Protein AF-A0A0M1GLY9-F1 (afdb_monomer_lite)

Foldseek 3Di:
DDPVVVLCVLVLVLVVVLCPDPVNVVVLVVCVVVVPPPCVVVVLVSSVVSCVVCVPVSQWPDKDAQQWDFADCPDDDGDGDTQGMWTDGPPDPGIKGKHKDADPDVVVVVVVVVVVVVRHVADDWDWDDPPPRRIIIIIGDD

pLDDT: mean 75.45, std 18.86, range [32.69, 98.0]

Secondary structure (DSSP, 8-state):
--HHHHHHHHHHHHHHHHHT-HHHHHHHHHHHHTT---THHHHHHHHHHHHHHTHHHHTEEEEEEEEEEE---SSSS--EEEEEEEEEETT-SS-EEEEEEE-S-HHHHHHHHHHHHHHS--SEEEEEEETTTTEEEEEEE-

Radius of gyration: 15.35 Å; chains: 1; bounding box: 42×33×40 Å

Structure (mmCIF, N/CA/C/O backbone):
data_AF-A0A0M1GLY9-F1
#
_entry.id   AF-A0A0M1GLY9-F1
#
loop_
_atom_site.group_PDB
_atom_site.id
_atom_site.type_symbol
_atom_site.label_atom_id
_atom_site.label_alt_id
_atom_site.label_comp_id
_atom_site.label_asym_id
_atom_site.label_entity_id
_atom_site.label_seq_id
_atom_site.pdbx_PDB_ins_code
_atom_site.Cartn_x
_atom_site.Cartn_y
_atom_site.Cartn_z
_atom_site.occupancy
_atom_site.B_iso_or_equiv
_atom_site.auth_seq_id
_atom_site.auth_comp_id
_atom_site.auth_asym_id
_atom_site.auth_atom_id
_atom_site.pdbx_PDB_model_num
ATOM 1 N N . MET A 1 1 ? 22.450 -7.707 8.497 1.00 55.19 1 MET A N 1
ATOM 2 C CA . MET A 1 1 ? 21.018 -7.558 8.164 1.00 55.19 1 MET A CA 1
ATOM 3 C C . MET A 1 1 ? 20.908 -7.485 6.652 1.00 55.19 1 MET A C 1
ATOM 5 O O . MET A 1 1 ? 21.575 -6.632 6.074 1.00 55.19 1 MET A O 1
ATOM 9 N N . THR A 1 2 ? 20.202 -8.422 6.022 1.00 68.06 2 THR A N 1
ATOM 10 C CA . THR A 1 2 ? 20.037 -8.476 4.558 1.00 68.06 2 THR A CA 1
ATOM 11 C C . THR A 1 2 ? 19.214 -7.280 4.064 1.00 68.06 2 THR A C 1
ATOM 13 O O . THR A 1 2 ? 18.452 -6.704 4.843 1.00 68.06 2 THR A O 1
ATOM 16 N N . THR A 1 3 ? 19.368 -6.891 2.793 1.00 74.12 3 THR A N 1
ATOM 17 C CA . THR A 1 3 ? 18.578 -5.815 2.154 1.00 74.12 3 THR A CA 1
ATOM 18 C C . THR A 1 3 ? 17.078 -6.068 2.314 1.00 74.12 3 THR A C 1
ATOM 20 O O . THR A 1 3 ? 16.360 -5.206 2.798 1.00 74.12 3 THR A O 1
ATOM 23 N N . ILE A 1 4 ? 16.661 -7.315 2.088 1.00 73.31 4 ILE A N 1
ATOM 24 C CA . ILE A 1 4 ? 15.298 -7.822 2.293 1.00 73.31 4 ILE A CA 1
ATOM 25 C C . ILE A 1 4 ? 14.752 -7.474 3.687 1.00 73.31 4 ILE A C 1
ATOM 27 O O . ILE A 1 4 ? 13.665 -6.921 3.805 1.00 73.31 4 ILE A O 1
ATOM 31 N N . ASN A 1 5 ? 15.503 -7.737 4.761 1.00 76.50 5 ASN A N 1
ATOM 32 C CA . ASN A 1 5 ? 15.007 -7.458 6.112 1.00 76.50 5 ASN A CA 1
ATOM 33 C C . ASN A 1 5 ? 14.846 -5.953 6.369 1.00 76.50 5 ASN A C 1
ATOM 35 O O . ASN A 1 5 ? 13.919 -5.553 7.064 1.00 76.50 5 ASN A O 1
ATOM 39 N N . LYS A 1 6 ? 15.720 -5.118 5.792 1.00 83.62 6 LYS A N 1
ATOM 40 C CA . LYS A 1 6 ? 15.598 -3.658 5.898 1.00 83.62 6 LYS A CA 1
ATOM 41 C C . LYS A 1 6 ? 14.375 -3.146 5.141 1.00 83.62 6 LYS A C 1
ATOM 43 O O . LYS A 1 6 ? 13.628 -2.342 5.691 1.00 83.62 6 LYS A O 1
ATOM 48 N N . ASP A 1 7 ? 14.151 -3.646 3.928 1.00 82.94 7 ASP A N 1
ATOM 49 C CA . ASP A 1 7 ? 12.988 -3.294 3.110 1.00 82.94 7 ASP A CA 1
ATOM 50 C C . ASP A 1 7 ? 11.687 -3.714 3.806 1.00 82.94 7 ASP A C 1
ATOM 52 O O . ASP A 1 7 ? 10.731 -2.941 3.860 1.00 82.94 7 ASP A O 1
ATOM 56 N N . TYR A 1 8 ? 11.671 -4.902 4.421 1.00 81.44 8 TYR A N 1
ATOM 57 C CA . TYR A 1 8 ? 10.548 -5.371 5.231 1.00 81.44 8 TYR A CA 1
ATOM 58 C C . TYR A 1 8 ? 10.248 -4.454 6.412 1.00 81.44 8 TYR A C 1
ATOM 60 O O . TYR A 1 8 ? 9.101 -4.064 6.607 1.00 81.44 8 TYR A O 1
ATOM 68 N N . GLU A 1 9 ? 11.259 -4.105 7.207 1.00 87.19 9 GLU A N 1
ATOM 69 C CA . GLU A 1 9 ? 11.078 -3.241 8.375 1.00 87.19 9 GLU A CA 1
ATOM 70 C C . GLU A 1 9 ? 10.629 -1.836 7.976 1.00 87.19 9 GLU A C 1
ATOM 72 O O . GLU A 1 9 ? 9.728 -1.263 8.596 1.00 87.19 9 GLU A O 1
ATOM 77 N N . PHE A 1 10 ? 11.224 -1.293 6.913 1.00 91.12 10 PHE A N 1
ATOM 78 C CA . PHE A 1 10 ? 10.847 -0.006 6.352 1.00 91.12 10 PHE A CA 1
ATOM 79 C C . PHE A 1 10 ? 9.381 -0.003 5.915 1.00 91.12 10 PHE A C 1
ATOM 81 O O . PHE A 1 10 ? 8.604 0.841 6.373 1.00 91.12 10 PHE A O 1
ATOM 88 N N . LEU A 1 11 ? 8.982 -0.967 5.084 1.00 90.06 11 LEU A N 1
ATOM 89 C CA . LEU A 1 11 ? 7.615 -1.051 4.591 1.00 90.06 11 LEU A CA 1
ATOM 90 C C . LEU A 1 11 ? 6.625 -1.369 5.713 1.00 90.06 11 LEU A C 1
ATOM 92 O O . LEU A 1 11 ? 5.602 -0.696 5.841 1.00 90.06 11 LEU A O 1
ATOM 96 N N . GLY A 1 12 ? 6.954 -2.317 6.588 1.00 86.31 12 GLY A N 1
ATOM 97 C CA . GLY A 1 12 ? 6.135 -2.678 7.741 1.00 86.31 12 GLY A CA 1
ATOM 98 C C . GLY A 1 12 ? 5.813 -1.463 8.604 1.00 86.31 12 GLY A C 1
ATOM 99 O O . GLY A 1 12 ? 4.655 -1.255 8.970 1.00 86.31 12 GLY A O 1
ATOM 100 N N . ARG A 1 13 ? 6.803 -0.596 8.845 1.00 93.19 13 ARG A N 1
ATOM 101 C CA . ARG A 1 13 ? 6.611 0.665 9.566 1.00 93.19 13 ARG A CA 1
ATOM 102 C C . ARG A 1 13 ? 5.673 1.621 8.827 1.00 93.19 13 ARG A C 1
ATOM 104 O O . ARG A 1 13 ? 4.690 2.053 9.423 1.00 93.19 13 ARG A O 1
ATOM 111 N N . ILE A 1 14 ? 5.940 1.964 7.562 1.00 94.75 14 ILE A N 1
ATOM 112 C CA . ILE A 1 14 ? 5.136 2.987 6.860 1.00 94.75 14 ILE A CA 1
ATOM 113 C C . ILE A 1 14 ? 3.685 2.535 6.632 1.00 94.75 14 ILE A C 1
ATOM 115 O O . ILE A 1 14 ? 2.769 3.348 6.759 1.00 94.75 14 ILE A O 1
ATOM 119 N N . PHE A 1 15 ? 3.457 1.245 6.360 1.00 92.25 15 PHE A N 1
ATOM 120 C CA . PHE A 1 15 ? 2.108 0.694 6.226 1.00 92.25 15 PHE A CA 1
ATOM 121 C C . PHE A 1 15 ? 1.393 0.658 7.576 1.00 92.25 15 PHE A C 1
ATOM 123 O O . PHE A 1 15 ? 0.234 1.057 7.663 1.00 92.25 15 PHE A O 1
ATOM 130 N N . THR A 1 16 ? 2.081 0.270 8.650 1.00 90.25 16 THR A N 1
ATOM 131 C CA . THR A 1 16 ? 1.507 0.315 10.002 1.00 90.25 16 THR A CA 1
ATOM 132 C C . THR A 1 16 ? 1.023 1.722 10.362 1.00 90.25 16 THR A C 1
ATOM 134 O O . THR A 1 16 ? -0.087 1.871 10.870 1.00 90.25 16 THR A O 1
ATOM 137 N N . GLU A 1 17 ? 1.805 2.762 10.064 1.00 94.06 17 GLU A N 1
ATOM 138 C CA . GLU A 1 17 ? 1.387 4.148 10.311 1.00 94.06 17 GLU A CA 1
ATOM 139 C C . GLU A 1 17 ? 0.157 4.551 9.484 1.00 94.06 17 GLU A C 1
ATOM 141 O O . GLU A 1 17 ? -0.741 5.211 10.008 1.00 94.06 17 GLU A O 1
ATOM 146 N N . PHE A 1 18 ? 0.051 4.092 8.234 1.00 94.81 18 PHE A N 1
ATOM 147 C CA . PHE A 1 18 ? -1.138 4.324 7.414 1.00 94.81 18 PHE A CA 1
ATOM 148 C C . PHE A 1 18 ? -2.395 3.670 8.011 1.00 94.81 18 PHE A C 1
ATOM 150 O O . PHE A 1 18 ? -3.419 4.337 8.182 1.00 94.81 18 PHE A O 1
ATOM 157 N N . PHE A 1 19 ? -2.321 2.384 8.370 1.00 90.25 19 PHE A N 1
ATOM 158 C CA . PHE A 1 19 ? -3.474 1.614 8.854 1.00 90.25 19 PHE A CA 1
ATOM 159 C C . PHE A 1 19 ? -3.865 1.919 10.306 1.00 90.25 19 PHE A C 1
ATOM 161 O O . PHE A 1 19 ? -4.946 1.529 10.738 1.00 90.25 19 PHE A O 1
ATOM 168 N N . LYS A 1 20 ? -3.044 2.660 11.060 1.00 91.88 20 LYS A N 1
ATOM 169 C CA . LYS A 1 20 ? -3.419 3.203 12.379 1.00 91.88 20 LYS A CA 1
ATOM 170 C C . LYS A 1 20 ? -4.400 4.375 12.296 1.00 91.88 20 LYS A C 1
ATOM 172 O O . LYS A 1 20 ? -4.991 4.753 13.309 1.00 91.88 20 LYS A O 1
ATOM 177 N N . GLN A 1 21 ? -4.577 4.983 11.125 1.00 93.31 21 GLN A N 1
ATOM 178 C CA . GLN A 1 21 ? -5.437 6.151 10.975 1.00 93.31 21 GLN A CA 1
ATOM 179 C C . GLN A 1 21 ? -6.915 5.781 11.173 1.00 93.31 21 GLN A C 1
ATOM 181 O O . GLN A 1 21 ? -7.474 4.970 10.438 1.00 93.31 21 GLN A O 1
ATOM 186 N N . LYS A 1 22 ? -7.582 6.435 12.135 1.00 94.19 22 LYS A N 1
ATOM 187 C CA . LYS A 1 22 ? -8.985 6.147 12.497 1.00 94.19 22 LYS A CA 1
ATOM 188 C C . LYS A 1 22 ? -9.946 6.207 11.304 1.00 94.19 22 LYS A C 1
ATOM 190 O O . LYS A 1 22 ? -10.845 5.382 11.210 1.00 94.19 22 LYS A O 1
ATOM 195 N N . HIS A 1 23 ? -9.762 7.165 10.397 1.00 95.25 23 HIS A N 1
ATOM 196 C CA . HIS A 1 23 ? -10.624 7.296 9.220 1.00 95.25 23 HIS A CA 1
ATOM 197 C C . HIS A 1 23 ? -10.434 6.143 8.222 1.00 95.25 23 HIS A C 1
ATOM 199 O O . HIS A 1 23 ? -11.419 5.686 7.651 1.00 95.25 23 HIS A O 1
ATOM 205 N N . ILE A 1 24 ? -9.206 5.634 8.068 1.00 93.50 24 ILE A N 1
ATOM 206 C CA . ILE A 1 24 ? -8.914 4.459 7.238 1.00 93.50 24 ILE A CA 1
ATOM 207 C C . ILE A 1 24 ? -9.571 3.220 7.842 1.00 93.50 24 ILE A C 1
ATOM 209 O O . ILE A 1 24 ? -10.298 2.520 7.147 1.00 93.50 24 ILE A O 1
ATOM 213 N N . ILE A 1 25 ? -9.388 2.995 9.146 1.00 88.44 25 ILE A N 1
ATOM 214 C CA . ILE A 1 25 ? -10.014 1.879 9.872 1.00 88.44 25 ILE A CA 1
ATOM 215 C C . ILE A 1 25 ? -11.537 1.901 9.705 1.00 88.44 25 ILE A C 1
ATOM 217 O O . ILE A 1 25 ? -12.129 0.895 9.328 1.00 88.44 25 ILE A O 1
ATOM 221 N N . ASN A 1 26 ? -12.168 3.051 9.956 1.00 89.31 26 ASN A N 1
ATOM 222 C CA . ASN A 1 26 ? -13.617 3.187 9.840 1.00 89.31 26 ASN A CA 1
ATOM 223 C C . ASN A 1 26 ? -14.099 2.895 8.415 1.00 89.31 26 ASN A C 1
ATOM 225 O O . ASN A 1 26 ? -15.063 2.159 8.242 1.00 89.31 26 ASN A O 1
ATOM 229 N N . ARG A 1 27 ? -13.408 3.419 7.396 1.00 93.19 27 ARG A N 1
ATOM 230 C CA . ARG A 1 27 ? -13.787 3.188 6.000 1.00 93.19 27 ARG A CA 1
ATOM 231 C C . ARG A 1 27 ? -13.633 1.725 5.591 1.00 93.19 27 ARG A C 1
ATOM 233 O O . ARG A 1 27 ? -14.477 1.215 4.866 1.00 93.19 27 ARG A O 1
ATOM 240 N N .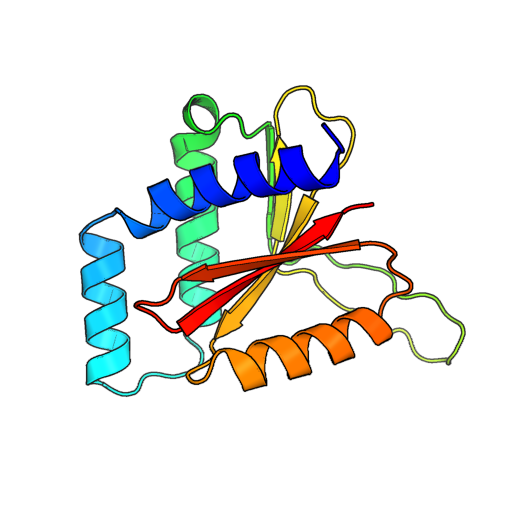 LEU A 1 28 ? -12.583 1.051 6.055 1.00 87.69 28 LEU A N 1
ATOM 241 C CA . LEU A 1 28 ? -12.391 -0.377 5.795 1.00 87.69 28 LEU A CA 1
ATOM 242 C C . LEU A 1 28 ? -13.482 -1.226 6.459 1.00 87.69 28 LEU A C 1
ATOM 244 O O . LEU A 1 28 ? -13.966 -2.158 5.828 1.00 87.69 28 LEU A O 1
ATOM 248 N N . ASN A 1 29 ? -13.912 -0.874 7.677 1.00 86.19 29 ASN A N 1
ATOM 249 C CA . ASN A 1 29 ? -15.058 -1.526 8.319 1.00 86.19 29 ASN A CA 1
ATOM 250 C C . ASN A 1 29 ? -16.345 -1.324 7.507 1.00 86.19 29 ASN A C 1
ATOM 252 O O . ASN A 1 29 ? -17.038 -2.292 7.236 1.00 86.19 29 ASN A O 1
ATOM 256 N N . GLU A 1 30 ? -16.638 -0.097 7.061 1.00 88.56 30 GLU A N 1
ATOM 257 C CA . GLU A 1 30 ? -17.820 0.188 6.226 1.00 88.56 30 GLU A CA 1
ATOM 258 C C . GLU A 1 30 ? -17.800 -0.617 4.913 1.00 88.56 30 GLU A C 1
ATOM 260 O O . GLU A 1 30 ? -18.820 -1.153 4.482 1.00 88.56 30 GLU A O 1
ATOM 265 N N . ILE A 1 31 ? -16.633 -0.719 4.269 1.00 87.00 31 ILE A N 1
ATOM 266 C CA . ILE A 1 31 ? -16.433 -1.524 3.055 1.00 87.00 31 ILE A CA 1
ATOM 267 C C . ILE A 1 31 ? -16.757 -2.999 3.317 1.00 87.00 31 ILE A C 1
ATOM 269 O O . ILE A 1 31 ? -17.447 -3.617 2.503 1.00 87.00 31 ILE A O 1
ATOM 273 N N . ASP A 1 32 ? -16.272 -3.550 4.432 1.00 83.69 32 ASP A N 1
ATOM 274 C CA . ASP A 1 32 ? -16.498 -4.944 4.819 1.00 83.69 32 ASP A CA 1
ATOM 275 C C . ASP A 1 32 ? -17.974 -5.202 5.163 1.00 83.69 32 ASP A C 1
ATOM 277 O O . ASP A 1 32 ? -18.601 -6.090 4.586 1.00 83.69 32 ASP A O 1
ATOM 281 N N . GLU A 1 33 ? -18.572 -4.349 6.001 1.00 88.88 33 GLU A N 1
ATOM 282 C CA . GLU A 1 33 ? -19.986 -4.409 6.402 1.00 88.88 33 GLU A CA 1
ATOM 283 C C . GLU A 1 33 ? -20.935 -4.398 5.194 1.00 88.88 33 GLU A C 1
ATOM 285 O O . GLU A 1 33 ? -21.955 -5.094 5.177 1.00 88.88 33 GLU A O 1
ATOM 290 N N . HIS A 1 34 ? -20.589 -3.638 4.154 1.00 90.50 34 HIS A N 1
ATOM 291 C CA . HIS A 1 34 ? -21.385 -3.518 2.936 1.00 90.50 34 HIS A CA 1
ATOM 292 C C . HIS A 1 34 ? -20.956 -4.460 1.803 1.00 90.50 34 HIS A C 1
ATOM 294 O O . HIS A 1 34 ? -21.544 -4.396 0.722 1.00 90.50 34 HIS A O 1
ATOM 300 N N . ASN A 1 35 ? -19.990 -5.360 2.030 1.00 85.00 35 ASN A N 1
ATOM 301 C CA . ASN A 1 35 ? -19.452 -6.279 1.020 1.00 85.00 35 ASN A CA 1
ATOM 302 C C . ASN A 1 35 ? -19.030 -5.561 -0.276 1.00 85.00 35 ASN A C 1
ATOM 304 O O . ASN A 1 35 ? -19.332 -6.002 -1.387 1.00 85.00 35 ASN A O 1
ATOM 308 N N . VAL A 1 36 ? -18.355 -4.419 -0.146 1.00 82.88 36 VAL A N 1
ATOM 309 C CA . VAL A 1 36 ? -17.850 -3.666 -1.297 1.00 82.88 36 VAL A CA 1
ATOM 310 C C . VAL A 1 36 ? -16.577 -4.342 -1.821 1.00 82.88 36 VAL A C 1
ATOM 312 O O . VAL A 1 36 ? -15.650 -4.642 -1.069 1.00 82.88 36 VAL A O 1
ATOM 315 N N . TYR A 1 37 ? -16.513 -4.577 -3.133 1.00 83.31 37 TYR A N 1
ATOM 316 C CA . TYR A 1 37 ? -15.368 -5.189 -3.821 1.00 83.31 37 TYR A CA 1
ATOM 317 C C . TYR A 1 37 ? -14.674 -4.182 -4.744 1.00 83.31 37 TYR A C 1
ATOM 319 O O . TYR A 1 37 ? -15.287 -3.196 -5.153 1.00 83.31 37 TYR A O 1
ATOM 327 N N . GLY A 1 38 ? -13.414 -4.443 -5.108 1.00 82.38 38 GLY A N 1
ATOM 328 C CA . GLY A 1 38 ? -12.678 -3.591 -6.050 1.00 82.38 38 GLY A CA 1
ATOM 329 C C . GLY A 1 38 ? -12.172 -2.285 -5.430 1.00 82.38 38 GLY A C 1
ATOM 330 O O . GLY A 1 38 ? -11.923 -1.304 -6.132 1.00 82.38 38 GLY A O 1
ATOM 331 N N . TRP A 1 39 ? -12.084 -2.229 -4.099 1.00 88.62 39 TRP A N 1
ATOM 332 C CA . TRP A 1 39 ? -11.682 -1.030 -3.366 1.00 88.62 39 TRP A CA 1
ATOM 333 C C . TRP A 1 39 ? -10.159 -0.851 -3.304 1.00 88.62 39 TRP A C 1
ATOM 335 O O . TRP A 1 39 ? -9.694 0.148 -2.750 1.00 88.62 39 TRP A O 1
ATOM 345 N N . GLU A 1 40 ? -9.366 -1.756 -3.893 1.00 85.56 40 GLU A N 1
ATOM 346 C CA . GLU A 1 40 ? -7.901 -1.659 -3.894 1.00 85.56 40 GLU A CA 1
ATOM 347 C C . GLU A 1 40 ? -7.434 -0.354 -4.536 1.00 85.56 40 GLU A C 1
ATOM 349 O O . GLU A 1 40 ? -6.512 0.281 -4.034 1.00 85.56 40 GLU A O 1
ATOM 354 N N . ILE A 1 41 ? -8.118 0.103 -5.590 1.00 89.12 41 ILE A N 1
ATOM 355 C CA . ILE A 1 41 ? -7.806 1.374 -6.254 1.00 89.12 41 ILE A CA 1
ATOM 356 C C . ILE A 1 41 ? -7.990 2.558 -5.299 1.00 89.12 41 ILE A C 1
ATOM 358 O O . ILE A 1 41 ? -7.142 3.449 -5.261 1.00 89.12 41 ILE A O 1
ATOM 362 N N . TRP A 1 42 ? -9.060 2.566 -4.495 1.00 93.25 42 TRP A N 1
ATOM 363 C CA . TRP A 1 42 ? -9.254 3.599 -3.474 1.00 93.25 42 TRP A CA 1
ATOM 364 C C . TRP A 1 42 ? -8.126 3.553 -2.436 1.00 93.25 42 TRP A C 1
ATOM 366 O O . TRP A 1 42 ? -7.516 4.584 -2.154 1.00 93.25 42 TRP A O 1
ATOM 376 N N . LEU A 1 43 ? -7.777 2.360 -1.944 1.00 91.50 43 LEU A N 1
ATOM 377 C CA . LEU A 1 43 ? -6.688 2.189 -0.981 1.00 91.50 43 LEU A CA 1
ATOM 378 C C . LEU A 1 43 ? -5.348 2.687 -1.535 1.00 91.50 43 LEU A C 1
ATOM 380 O O . LEU A 1 43 ? -4.598 3.359 -0.830 1.00 91.50 43 LEU A O 1
ATOM 384 N N . GLN A 1 44 ? -5.052 2.388 -2.802 1.00 91.88 44 GLN A N 1
ATOM 385 C CA . GLN A 1 44 ? -3.858 2.877 -3.487 1.00 91.88 44 GLN A CA 1
ATOM 386 C C . GLN A 1 44 ? -3.854 4.412 -3.583 1.00 91.88 44 GLN A C 1
ATOM 388 O O . GLN A 1 44 ? -2.824 5.047 -3.368 1.00 91.88 44 GLN A O 1
ATOM 393 N N . VAL A 1 45 ? -4.988 5.053 -3.869 1.00 95.38 45 VAL A N 1
ATOM 394 C CA . VAL A 1 45 ? -5.051 6.524 -3.888 1.00 95.38 45 VAL A CA 1
ATOM 395 C C . VAL A 1 45 ? -4.787 7.102 -2.493 1.00 95.38 45 VAL A C 1
ATOM 397 O O . VAL A 1 45 ? -3.947 7.994 -2.356 1.00 95.38 45 VAL A O 1
ATOM 400 N N . GLU A 1 46 ? -5.427 6.565 -1.453 1.00 96.50 46 GLU A N 1
ATOM 401 C CA . GLU A 1 46 ? -5.220 7.004 -0.064 1.00 96.50 46 GLU A CA 1
ATOM 402 C C . GLU A 1 46 ? -3.765 6.832 0.390 1.00 96.50 46 GLU A C 1
ATOM 404 O O . GLU A 1 46 ? -3.174 7.743 0.974 1.00 96.50 46 GLU A O 1
ATOM 409 N N . LEU A 1 47 ? -3.151 5.688 0.076 1.00 95.31 47 LEU A N 1
ATOM 410 C CA . LEU A 1 47 ? -1.747 5.412 0.381 1.00 95.31 47 LEU A CA 1
ATOM 411 C C . LEU A 1 47 ? -0.809 6.401 -0.307 1.00 95.31 47 LEU A C 1
ATOM 413 O O . LEU A 1 47 ? 0.088 6.940 0.339 1.00 95.31 47 LEU A O 1
ATOM 417 N N . LEU A 1 48 ? -1.021 6.683 -1.596 1.00 96.56 48 LEU A N 1
ATOM 418 C CA . LEU A 1 48 ? -0.192 7.637 -2.331 1.00 96.56 48 LEU A CA 1
ATOM 419 C C . LEU A 1 48 ? -0.257 9.033 -1.697 1.00 96.56 48 LEU A C 1
ATOM 421 O O . LEU A 1 48 ? 0.777 9.683 -1.516 1.00 96.56 48 LEU A O 1
ATOM 425 N N . LEU A 1 49 ? -1.462 9.491 -1.346 1.00 97.69 49 LEU A N 1
ATOM 426 C CA . LEU A 1 49 ? -1.666 10.782 -0.690 1.00 97.69 49 LEU A CA 1
ATOM 427 C C . LEU A 1 49 ? -1.003 10.815 0.691 1.00 97.69 49 LEU A C 1
ATOM 429 O O . LEU A 1 49 ? -0.303 11.779 1.012 1.00 97.69 49 LEU A O 1
ATOM 433 N N . PHE A 1 50 ? -1.160 9.753 1.482 1.00 97.69 50 PHE A N 1
ATOM 434 C CA . PHE A 1 50 ? -0.529 9.623 2.790 1.00 97.69 50 PHE A CA 1
ATOM 435 C C . PHE A 1 50 ? 1.001 9.637 2.700 1.00 97.69 50 PHE A C 1
ATOM 437 O O . PHE A 1 50 ? 1.648 10.392 3.430 1.00 97.69 50 PHE A O 1
ATOM 444 N N . PHE A 1 51 ? 1.586 8.854 1.792 1.00 97.25 51 PHE A N 1
ATOM 445 C CA . PHE A 1 51 ? 3.034 8.792 1.609 1.00 97.25 51 PHE A CA 1
ATOM 446 C C . PHE A 1 51 ? 3.606 10.127 1.151 1.00 97.25 51 PHE A C 1
ATOM 448 O O . PHE A 1 51 ? 4.598 10.575 1.715 1.00 97.25 51 PHE A O 1
ATOM 455 N N . ARG A 1 52 ? 2.965 10.813 0.196 1.00 97.19 52 ARG A N 1
ATOM 456 C CA . ARG A 1 52 ? 3.418 12.138 -0.256 1.00 97.19 52 ARG A CA 1
ATOM 457 C C . ARG A 1 52 ? 3.327 13.186 0.847 1.00 97.19 52 ARG A C 1
ATOM 459 O O . ARG A 1 52 ? 4.264 13.955 1.032 1.00 97.19 52 ARG A O 1
ATOM 466 N N . LYS A 1 53 ? 2.225 13.199 1.601 1.00 98.00 53 LYS A N 1
ATOM 467 C CA . LYS A 1 53 ? 2.018 14.147 2.703 1.00 98.00 53 LYS A CA 1
ATOM 468 C C . LYS A 1 53 ? 3.038 13.966 3.829 1.00 98.00 53 LYS A C 1
ATOM 470 O O . LYS A 1 53 ? 3.461 14.951 4.423 1.00 98.00 53 LYS A O 1
ATOM 475 N N . ASN A 1 54 ? 3.424 12.724 4.119 1.00 97.75 54 ASN A N 1
ATOM 476 C CA . ASN A 1 54 ? 4.274 12.384 5.261 1.00 97.75 54 ASN A CA 1
ATOM 477 C C . ASN A 1 54 ? 5.678 11.908 4.849 1.00 97.75 54 ASN A C 1
ATOM 479 O O . ASN A 1 54 ? 6.378 11.315 5.666 1.00 97.75 54 ASN A O 1
ATOM 483 N N . ALA A 1 55 ? 6.105 12.164 3.606 1.00 97.19 55 ALA A N 1
ATOM 484 C CA . ALA A 1 55 ? 7.334 11.606 3.035 1.00 97.19 55 ALA A CA 1
ATOM 485 C C . ALA A 1 55 ? 8.571 11.869 3.907 1.00 97.19 55 ALA A C 1
ATOM 487 O O . ALA A 1 55 ? 9.379 10.969 4.135 1.00 97.19 55 ALA A O 1
ATOM 488 N N . GLU A 1 56 ? 8.674 13.081 4.463 1.00 96.31 56 GLU A N 1
ATOM 489 C CA . GLU A 1 56 ? 9.780 13.460 5.341 1.00 96.31 56 GLU A CA 1
ATOM 490 C C . GLU A 1 56 ? 9.826 12.609 6.616 1.00 96.31 56 GLU A C 1
ATOM 492 O O . GLU A 1 56 ? 10.862 12.022 6.918 1.00 96.31 56 GLU A O 1
ATOM 497 N N . GLN A 1 57 ? 8.693 12.495 7.321 1.00 97.19 57 GLN A N 1
ATOM 498 C CA . GLN A 1 57 ? 8.566 11.726 8.566 1.00 97.19 57 GLN A CA 1
ATOM 499 C C . GLN A 1 57 ? 8.682 10.215 8.345 1.00 97.19 57 GLN A C 1
ATOM 501 O O . GLN A 1 57 ? 9.154 9.488 9.218 1.00 97.19 57 GLN A O 1
ATOM 506 N N . LEU A 1 58 ? 8.241 9.728 7.185 1.00 96.56 58 LEU A N 1
ATOM 507 C CA . LEU A 1 58 ? 8.258 8.308 6.852 1.00 96.56 58 LEU A CA 1
ATOM 508 C C . LEU A 1 58 ? 9.590 7.840 6.262 1.00 96.56 58 LEU A C 1
ATOM 510 O O . LEU A 1 58 ? 9.749 6.635 6.079 1.00 96.56 58 LEU A O 1
ATOM 514 N N . ASP A 1 59 ? 10.550 8.741 6.041 1.00 97.31 59 ASP A N 1
ATOM 515 C CA . ASP A 1 59 ? 11.842 8.449 5.405 1.00 97.31 59 ASP A CA 1
ATOM 516 C C . ASP A 1 59 ? 11.702 7.988 3.939 1.00 97.31 59 ASP A C 1
ATOM 518 O O . ASP A 1 59 ? 12.481 7.180 3.435 1.00 97.31 59 ASP A O 1
ATOM 522 N N . ILE A 1 60 ? 10.692 8.507 3.234 1.00 97.50 60 ILE A N 1
ATOM 523 C CA . ILE A 1 60 ? 10.429 8.223 1.819 1.00 97.50 60 ILE A CA 1
ATOM 524 C C . ILE A 1 60 ? 11.102 9.309 0.973 1.00 97.50 60 ILE A C 1
ATOM 526 O O . ILE A 1 60 ? 10.870 10.499 1.178 1.00 97.50 60 ILE A O 1
ATOM 530 N N . ALA A 1 61 ? 11.939 8.904 0.019 1.00 96.88 61 ALA A N 1
ATOM 531 C CA . ALA A 1 61 ? 12.495 9.801 -0.990 1.00 96.88 61 ALA A CA 1
ATOM 532 C C . ALA A 1 61 ? 11.536 9.958 -2.172 1.00 96.88 61 ALA A C 1
ATOM 534 O O . ALA A 1 61 ? 11.263 11.073 -2.604 1.00 96.88 61 ALA A O 1
ATOM 535 N N . GLU A 1 62 ? 11.028 8.837 -2.685 1.00 95.25 62 GLU A N 1
ATOM 536 C 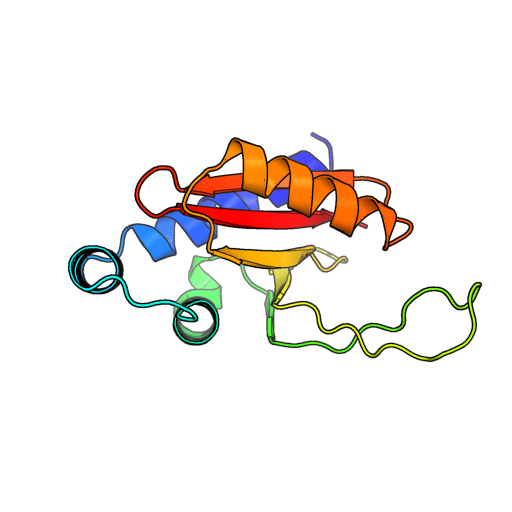CA . GLU A 1 62 ? 10.187 8.799 -3.878 1.00 95.25 62 GLU A CA 1
ATOM 537 C C . GLU A 1 62 ? 9.094 7.740 -3.743 1.00 95.25 62 GLU A C 1
ATOM 539 O O . GLU A 1 62 ? 9.294 6.688 -3.129 1.00 95.25 62 GLU A O 1
ATOM 544 N N . VAL A 1 63 ? 7.935 8.032 -4.332 1.00 95.31 63 VAL A N 1
ATOM 545 C CA . VAL A 1 63 ? 6.814 7.101 -4.436 1.00 95.31 63 VAL A CA 1
ATOM 546 C C . VAL A 1 63 ? 6.044 7.341 -5.729 1.00 95.31 63 VAL A C 1
ATOM 548 O O . VAL A 1 63 ? 5.619 8.465 -6.026 1.00 95.31 63 VAL A O 1
ATOM 551 N N . TYR A 1 64 ? 5.835 6.258 -6.467 1.00 91.31 64 TYR A N 1
ATOM 552 C CA . TYR A 1 64 ? 5.123 6.238 -7.737 1.00 91.31 64 TYR A CA 1
ATOM 553 C C . TYR A 1 64 ? 4.038 5.170 -7.716 1.00 91.31 64 TYR A C 1
ATOM 555 O O . TYR A 1 64 ? 4.183 4.164 -7.022 1.00 91.31 64 TYR A O 1
ATOM 563 N N . ARG A 1 65 ? 2.954 5.413 -8.456 1.00 91.00 65 ARG A N 1
ATOM 564 C CA . ARG A 1 65 ? 1.797 4.521 -8.563 1.00 91.00 65 ARG A CA 1
ATOM 565 C C . ARG A 1 65 ? 1.627 4.094 -10.012 1.00 91.00 65 ARG A C 1
ATOM 567 O O . ARG A 1 65 ? 1.790 4.931 -10.894 1.00 91.00 65 ARG A O 1
ATOM 574 N N . GLU A 1 66 ? 1.227 2.845 -10.223 1.00 83.38 66 GLU A N 1
ATOM 575 C CA . GLU A 1 66 ? 0.916 2.290 -11.545 1.00 83.38 66 GLU A CA 1
ATOM 576 C C . GLU A 1 66 ? 2.080 2.397 -12.551 1.00 83.38 66 GLU A C 1
ATOM 578 O O . GLU A 1 66 ? 1.877 2.560 -13.759 1.00 83.38 66 GLU A O 1
ATOM 583 N N . GLU A 1 67 ? 3.316 2.239 -12.076 1.00 74.00 67 GLU A N 1
ATOM 584 C CA . GLU A 1 67 ? 4.492 2.324 -12.939 1.00 74.00 67 GLU A CA 1
ATOM 585 C C . GLU A 1 67 ? 4.532 1.153 -13.936 1.00 74.00 67 GLU A C 1
ATOM 587 O O . GLU A 1 67 ? 4.529 -0.018 -13.525 1.00 74.00 67 GLU A O 1
ATOM 592 N N . PRO A 1 68 ? 4.565 1.423 -15.256 1.00 68.25 68 PRO A N 1
ATOM 593 C CA . PRO A 1 68 ? 4.650 0.373 -16.259 1.00 68.25 68 PRO A CA 1
ATOM 594 C C . PRO A 1 68 ? 5.976 -0.384 -16.152 1.00 68.25 68 PRO A C 1
ATOM 596 O O . PRO A 1 68 ? 7.051 0.211 -16.193 1.00 68.25 68 PRO A O 1
ATOM 599 N N . CYS A 1 69 ? 5.916 -1.713 -16.116 1.00 61.91 69 CYS A N 1
ATOM 600 C CA . CYS A 1 69 ? 7.091 -2.572 -16.191 1.00 61.91 69 CYS A CA 1
ATOM 601 C C . CYS A 1 69 ? 7.115 -3.375 -17.498 1.00 61.91 69 CYS A C 1
ATOM 603 O O . CYS A 1 69 ? 6.092 -3.799 -18.045 1.00 61.91 69 CYS A O 1
ATOM 605 N N . LEU A 1 70 ? 8.324 -3.577 -18.019 1.00 53.94 70 LEU A N 1
ATOM 606 C CA . LEU A 1 70 ? 8.570 -4.449 -19.159 1.00 53.94 70 LEU A CA 1
ATOM 607 C C . LEU A 1 70 ? 8.821 -5.864 -18.624 1.00 53.94 70 LEU A C 1
ATOM 609 O O . LEU A 1 70 ? 9.824 -6.093 -17.953 1.00 53.94 70 LEU A O 1
ATOM 613 N N . MET A 1 71 ? 7.925 -6.814 -18.905 1.00 54.19 71 MET A N 1
ATOM 614 C CA . MET A 1 71 ? 8.160 -8.226 -18.569 1.00 54.19 71 MET A CA 1
ATOM 615 C C . MET A 1 71 ? 9.178 -8.871 -19.528 1.00 54.19 71 MET A C 1
ATOM 617 O O . MET A 1 71 ? 9.234 -8.515 -20.711 1.00 54.19 71 MET A O 1
ATOM 621 N N . ASP A 1 72 ? 9.972 -9.827 -19.021 1.00 46.69 72 ASP A N 1
ATOM 622 C CA . ASP A 1 72 ? 10.956 -10.587 -19.810 1.00 46.69 72 ASP A CA 1
ATOM 623 C C . ASP A 1 72 ? 10.269 -11.330 -20.977 1.00 46.69 72 ASP A C 1
ATOM 625 O O . ASP A 1 72 ? 9.239 -11.991 -20.834 1.00 46.69 72 ASP A O 1
ATOM 629 N N . ARG A 1 73 ? 10.845 -11.187 -22.174 1.00 51.88 73 ARG A N 1
ATOM 630 C CA . ARG A 1 73 ? 10.220 -11.373 -23.494 1.00 51.88 73 ARG A CA 1
ATOM 631 C C . ARG A 1 73 ? 10.257 -12.809 -24.027 1.00 51.88 73 ARG A C 1
ATOM 633 O O . ARG A 1 73 ? 10.145 -13.013 -25.233 1.00 51.88 73 ARG A O 1
ATOM 640 N N . ARG A 1 74 ? 10.401 -13.832 -23.183 1.00 55.62 74 ARG A N 1
ATOM 641 C CA . ARG A 1 74 ? 10.570 -15.219 -23.673 1.00 55.62 74 ARG A CA 1
ATOM 642 C C . ARG A 1 74 ? 9.283 -15.886 -24.188 1.00 55.62 74 ARG A C 1
ATOM 644 O O . ARG A 1 74 ? 9.349 -17.005 -24.685 1.00 55.62 74 ARG A O 1
ATOM 651 N N . LYS A 1 75 ? 8.123 -15.220 -24.115 1.00 50.81 75 LYS A N 1
ATOM 652 C CA . LYS A 1 75 ? 6.850 -15.672 -24.713 1.00 50.81 75 LYS A CA 1
ATOM 653 C C . LYS A 1 75 ? 6.133 -14.473 -25.337 1.00 50.81 75 LYS A C 1
ATOM 655 O O . LYS A 1 75 ? 5.631 -13.610 -24.628 1.00 50.81 75 LYS A O 1
ATOM 660 N N . GLY A 1 76 ? 6.169 -14.379 -26.665 1.00 49.22 76 GLY A N 1
ATOM 661 C CA . GLY A 1 76 ? 5.727 -13.214 -27.428 1.00 49.22 76 GLY A CA 1
ATOM 662 C C . GLY A 1 76 ? 4.293 -12.777 -27.124 1.00 49.22 76 GLY A C 1
ATOM 663 O O . GLY A 1 76 ? 3.348 -13.473 -27.468 1.00 49.22 76 GLY A O 1
ATOM 664 N N . THR A 1 77 ? 4.160 -11.628 -26.462 1.00 48.53 77 THR A N 1
ATOM 665 C CA . THR A 1 77 ? 3.224 -10.501 -26.668 1.00 48.53 77 THR A CA 1
ATOM 666 C C . THR A 1 77 ? 3.482 -9.558 -25.489 1.00 48.53 77 THR A C 1
ATOM 668 O O . THR A 1 77 ? 3.547 -10.013 -24.350 1.00 48.53 77 THR A O 1
ATOM 671 N N . SER A 1 78 ? 3.704 -8.261 -25.722 1.00 49.31 78 SER A N 1
ATOM 672 C CA . SER A 1 78 ? 4.018 -7.304 -24.651 1.00 49.31 78 SER A CA 1
ATOM 673 C C . SER A 1 78 ? 2.805 -7.082 -23.741 1.00 49.31 78 SER A C 1
ATOM 675 O O . SER A 1 78 ? 2.006 -6.173 -23.973 1.00 49.31 78 SER A O 1
ATOM 677 N N . ILE A 1 79 ? 2.649 -7.907 -22.709 1.00 51.69 79 ILE A N 1
ATOM 678 C CA . ILE A 1 79 ? 1.695 -7.639 -21.637 1.00 51.69 79 ILE A CA 1
ATOM 679 C C . ILE A 1 79 ? 2.298 -6.488 -20.832 1.00 51.69 79 ILE A C 1
ATOM 681 O O . ILE A 1 79 ? 3.314 -6.656 -20.158 1.00 51.69 79 ILE A O 1
ATOM 685 N N . LYS A 1 80 ? 1.716 -5.293 -20.965 1.00 52.03 80 LYS A N 1
ATOM 686 C CA . LYS A 1 80 ? 2.007 -4.177 -20.064 1.00 52.03 80 LYS A CA 1
ATOM 687 C C . LYS A 1 80 ? 1.540 -4.610 -18.677 1.00 52.03 80 LYS A C 1
ATOM 689 O O . LYS A 1 80 ? 0.343 -4.624 -18.415 1.00 52.03 80 LYS A O 1
ATOM 694 N N . CYS A 1 81 ? 2.470 -5.019 -17.827 1.00 61.84 81 CYS A N 1
ATOM 695 C CA . CYS A 1 81 ? 2.202 -5.155 -16.406 1.00 61.84 81 CYS A CA 1
ATOM 696 C C . CYS A 1 81 ? 2.517 -3.806 -15.757 1.00 61.84 81 CYS A C 1
ATOM 698 O O . CYS A 1 81 ? 3.521 -3.177 -16.087 1.00 61.84 81 CYS A O 1
ATOM 700 N N . SER A 1 82 ? 1.642 -3.345 -14.876 1.00 72.25 82 SER A N 1
ATOM 701 C CA . SER A 1 82 ? 1.871 -2.175 -14.041 1.00 72.25 82 SER A CA 1
ATOM 702 C C . SER A 1 82 ? 2.042 -2.656 -12.606 1.00 72.25 82 SER A C 1
ATOM 704 O O . SER A 1 82 ? 1.315 -3.551 -12.180 1.00 72.25 82 SER A O 1
ATOM 706 N N . ILE A 1 83 ? 3.043 -2.126 -11.907 1.00 77.19 83 ILE A N 1
ATOM 707 C CA . ILE A 1 83 ? 3.233 -2.385 -10.479 1.00 77.19 83 ILE A CA 1
ATOM 708 C C . ILE A 1 83 ? 2.432 -1.327 -9.723 1.00 77.19 83 ILE A C 1
ATOM 710 O O . ILE A 1 83 ? 2.578 -0.138 -10.017 1.00 77.19 83 ILE A O 1
ATOM 714 N N . ASP A 1 84 ? 1.624 -1.744 -8.742 1.00 85.75 84 ASP A N 1
ATOM 715 C CA . ASP A 1 84 ? 0.768 -0.824 -7.982 1.00 85.75 84 ASP A CA 1
ATOM 716 C C . ASP A 1 84 ? 1.567 0.338 -7.395 1.00 85.75 84 ASP A C 1
ATOM 718 O O . ASP A 1 84 ? 1.169 1.495 -7.537 1.00 85.75 84 ASP A O 1
ATOM 722 N N . PHE A 1 85 ? 2.715 0.030 -6.782 1.00 88.88 85 PHE A N 1
ATOM 723 C CA . PHE A 1 85 ? 3.623 1.014 -6.216 1.00 88.88 85 PHE A CA 1
ATOM 724 C C . PHE A 1 85 ? 5.092 0.701 -6.444 1.00 88.88 85 PHE A C 1
ATOM 726 O O . PHE A 1 85 ? 5.537 -0.444 -6.409 1.00 88.88 85 PHE A O 1
ATOM 733 N N 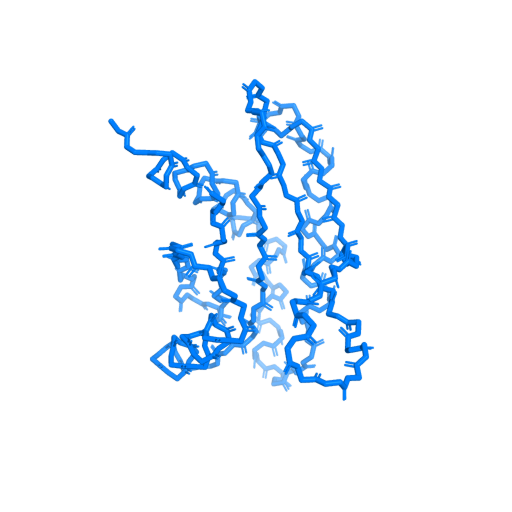. ILE A 1 86 ? 5.876 1.766 -6.546 1.00 87.69 86 ILE A N 1
ATOM 734 C CA . ILE A 1 86 ? 7.327 1.717 -6.439 1.00 87.69 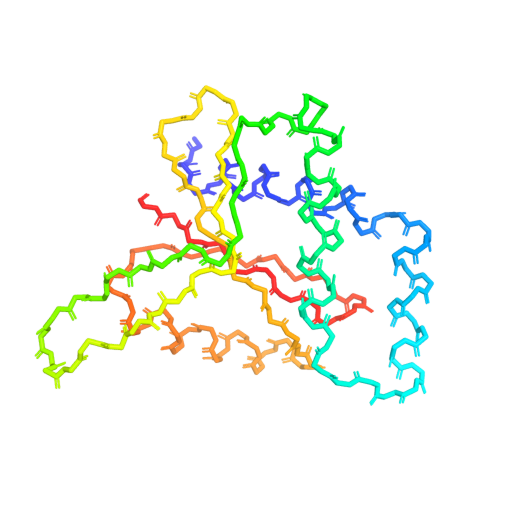86 ILE A CA 1
ATOM 735 C C . ILE A 1 86 ? 7.747 2.763 -5.402 1.00 87.69 86 ILE A C 1
ATOM 737 O O . ILE A 1 86 ? 7.445 3.947 -5.559 1.00 87.69 86 ILE A O 1
ATOM 741 N N . ILE A 1 87 ? 8.412 2.327 -4.327 1.00 92.12 87 ILE A N 1
ATOM 742 C CA . ILE A 1 87 ? 8.780 3.175 -3.180 1.00 92.12 87 ILE A CA 1
ATOM 743 C C . ILE A 1 87 ? 10.297 3.172 -3.003 1.00 92.12 87 ILE A C 1
ATOM 745 O O . ILE A 1 87 ? 10.923 2.117 -3.043 1.00 92.12 87 ILE A O 1
ATOM 749 N N . ARG A 1 88 ? 10.902 4.336 -2.759 1.00 92.38 88 ARG A N 1
ATOM 750 C CA . ARG A 1 88 ? 12.326 4.446 -2.421 1.00 92.38 88 ARG A CA 1
ATOM 751 C C . ARG A 1 88 ? 12.514 5.094 -1.063 1.00 92.38 88 ARG A C 1
ATOM 753 O O . ARG A 1 88 ? 12.097 6.234 -0.858 1.00 92.38 88 ARG A O 1
ATOM 760 N N . GLN A 1 89 ? 13.180 4.389 -0.154 1.00 94.06 89 GLN A N 1
ATOM 761 C CA . GLN A 1 89 ? 13.627 4.964 1.112 1.00 94.06 89 GLN A CA 1
ATOM 762 C C . GLN A 1 89 ? 14.722 6.013 0.861 1.00 94.06 89 GLN A C 1
ATOM 764 O O . GLN A 1 89 ? 15.513 5.901 -0.084 1.00 94.06 89 GLN A O 1
ATOM 769 N N . LYS A 1 90 ? 14.815 7.043 1.706 1.00 93.75 90 LYS A N 1
ATOM 770 C CA . LYS A 1 90 ? 15.954 7.967 1.641 1.00 93.75 90 LYS A CA 1
ATOM 771 C C . LYS A 1 90 ? 17.261 7.215 1.841 1.00 93.75 90 LYS A C 1
ATOM 773 O O . LYS A 1 90 ? 17.365 6.299 2.648 1.00 93.75 90 LYS A O 1
ATOM 778 N N . ARG A 1 91 ? 18.286 7.643 1.100 1.00 91.56 91 ARG A N 1
ATOM 779 C CA . ARG A 1 91 ? 19.635 7.044 1.098 1.00 91.56 91 ARG A CA 1
ATOM 780 C C . ARG A 1 91 ? 19.690 5.610 0.545 1.00 91.56 91 ARG A C 1
ATOM 782 O O . ARG A 1 91 ? 20.783 5.061 0.464 1.00 91.56 91 ARG A O 1
ATOM 789 N N . ALA A 1 92 ? 18.567 5.028 0.117 1.00 88.94 92 ALA A N 1
ATOM 790 C CA . ALA A 1 92 ? 18.558 3.800 -0.666 1.00 88.94 92 ALA A CA 1
ATOM 791 C C . ALA A 1 92 ? 18.802 4.099 -2.154 1.00 88.94 92 ALA A C 1
ATOM 793 O O . ALA A 1 92 ? 18.330 5.109 -2.695 1.00 88.94 92 ALA A O 1
ATOM 794 N N . HIS A 1 93 ? 19.539 3.198 -2.805 1.00 85.62 93 HIS A N 1
ATOM 795 C CA . HIS A 1 93 ? 19.849 3.263 -4.236 1.00 85.62 93 HIS A CA 1
ATOM 796 C C . HIS A 1 93 ? 18.849 2.489 -5.101 1.00 85.62 93 HIS A C 1
ATOM 798 O O . HIS A 1 93 ? 18.733 2.775 -6.289 1.00 85.62 93 HIS A O 1
ATOM 804 N N . SER A 1 94 ? 18.128 1.531 -4.518 1.00 82.81 94 SER A N 1
ATOM 805 C CA . SER A 1 94 ? 17.126 0.711 -5.192 1.00 82.81 94 SER A CA 1
ATOM 806 C C . SER A 1 94 ? 15.715 1.142 -4.815 1.00 82.81 94 SER A C 1
ATOM 808 O O . SER A 1 94 ? 15.469 1.690 -3.738 1.00 82.81 94 SER A O 1
ATOM 810 N N . PHE A 1 95 ? 14.781 0.875 -5.720 1.00 84.19 95 PHE A N 1
ATOM 811 C CA . PHE A 1 95 ? 13.362 0.961 -5.428 1.00 84.19 95 PHE A CA 1
ATOM 812 C C . PHE A 1 95 ? 12.833 -0.373 -4.912 1.00 84.19 95 PHE A C 1
ATOM 814 O O . PHE A 1 95 ? 13.314 -1.435 -5.303 1.00 84.19 95 PHE A O 1
ATOM 821 N N . ILE A 1 96 ? 11.787 -0.290 -4.100 1.00 86.00 96 ILE A N 1
ATOM 822 C CA . ILE A 1 96 ? 11.055 -1.417 -3.550 1.00 86.00 96 ILE A CA 1
ATOM 823 C C . ILE A 1 96 ? 9.687 -1.463 -4.245 1.00 86.00 96 ILE A C 1
ATOM 825 O O . ILE A 1 96 ? 8.828 -0.615 -3.969 1.00 86.00 96 ILE A O 1
ATOM 829 N N . PRO A 1 97 ? 9.481 -2.388 -5.196 1.00 82.19 97 PRO A N 1
ATOM 830 C CA . PRO A 1 97 ? 8.173 -2.586 -5.789 1.00 82.19 97 PRO A CA 1
ATOM 831 C C . PRO A 1 97 ? 7.195 -3.202 -4.788 1.00 82.19 97 PRO A C 1
ATOM 833 O O . PRO A 1 97 ? 7.534 -4.122 -4.042 1.00 82.19 97 PRO A O 1
ATOM 836 N N . VAL A 1 98 ? 5.965 -2.702 -4.803 1.00 83.69 98 VAL A N 1
ATOM 837 C CA . VAL A 1 98 ? 4.905 -3.100 -3.887 1.00 83.69 98 VAL A CA 1
ATOM 838 C C . VAL A 1 98 ? 3.623 -3.390 -4.661 1.00 83.69 98 VAL A C 1
ATOM 840 O O . VAL A 1 98 ? 3.192 -2.581 -5.476 1.00 83.69 98 VAL A O 1
ATOM 843 N N . GLU A 1 99 ? 3.014 -4.538 -4.374 1.00 81.75 99 GLU A N 1
ATOM 844 C CA . GLU A 1 99 ? 1.699 -4.946 -4.884 1.00 81.75 99 GLU A CA 1
ATOM 845 C C . GLU A 1 99 ? 0.696 -5.005 -3.728 1.00 81.75 99 GLU A C 1
ATOM 847 O O . GLU A 1 99 ? 1.003 -5.523 -2.649 1.00 81.75 99 GLU A O 1
ATOM 852 N N . ILE A 1 100 ? -0.518 -4.526 -3.969 1.00 82.94 100 ILE A N 1
ATOM 853 C CA . ILE A 1 100 ? -1.640 -4.538 -3.040 1.00 82.94 100 ILE A CA 1
ATOM 854 C C . ILE A 1 100 ? -2.709 -5.472 -3.591 1.00 82.94 100 ILE A C 1
ATOM 856 O O . ILE A 1 100 ? -3.197 -5.294 -4.701 1.00 82.94 100 ILE A O 1
ATOM 860 N N . LYS A 1 101 ? -3.129 -6.454 -2.790 1.00 77.50 101 LYS A N 1
ATOM 861 C CA . LYS A 1 101 ? -4.249 -7.328 -3.161 1.00 77.50 101 LYS A CA 1
ATOM 862 C C . LYS A 1 101 ? -5.321 -7.344 -2.079 1.00 77.50 101 LYS A C 1
ATOM 864 O O . LYS A 1 101 ? -5.006 -7.519 -0.900 1.00 77.50 101 LYS A O 1
ATOM 869 N N . GLN A 1 102 ? -6.585 -7.242 -2.495 1.00 76.06 102 GLN A N 1
ATOM 870 C CA . GLN A 1 102 ? -7.730 -7.596 -1.659 1.00 76.06 102 GLN A CA 1
ATOM 871 C C . GLN A 1 102 ? -7.814 -9.120 -1.563 1.00 76.06 102 GLN A C 1
ATOM 873 O O . GLN A 1 102 ? -7.905 -9.819 -2.577 1.00 76.06 102 GLN A O 1
ATOM 878 N N . CYS A 1 103 ? -7.819 -9.670 -0.350 1.00 71.88 103 CYS A N 1
ATOM 879 C CA . CYS A 1 103 ? -8.141 -11.078 -0.172 1.00 71.88 103 CYS A CA 1
ATOM 880 C C . CYS A 1 103 ? -8.782 -11.378 1.182 1.00 71.88 103 CYS A C 1
ATOM 882 O O . CYS A 1 103 ? -8.181 -11.183 2.232 1.00 71.88 103 CYS A O 1
ATOM 884 N N . PHE A 1 104 ? -9.967 -11.985 1.142 1.00 65.06 104 PHE A N 1
ATOM 885 C CA . PHE A 1 104 ? -10.697 -12.435 2.332 1.00 65.06 104 PHE A CA 1
ATOM 886 C C . PHE A 1 104 ? -10.068 -13.656 3.023 1.00 65.06 104 PHE A C 1
ATOM 888 O O . PHE A 1 104 ? -10.440 -13.991 4.141 1.00 65.06 104 PHE A O 1
ATOM 895 N N . TYR A 1 105 ? -9.127 -14.351 2.369 1.00 67.50 105 TYR A N 1
ATOM 896 C CA . TYR A 1 105 ? -8.483 -15.541 2.923 1.00 67.50 105 TYR A CA 1
ATOM 897 C C . TYR A 1 105 ? -6.974 -15.527 2.668 1.00 67.50 105 TYR A C 1
ATOM 899 O O . TYR A 1 105 ? -6.506 -15.837 1.568 1.00 67.50 105 TYR A O 1
ATOM 907 N N . ALA A 1 106 ? -6.209 -15.192 3.708 1.00 65.12 106 ALA A N 1
ATOM 908 C CA . ALA A 1 106 ? -4.765 -14.984 3.625 1.00 65.12 106 ALA A CA 1
ATOM 909 C C . ALA A 1 106 ? -3.987 -16.157 2.985 1.00 65.12 106 ALA A C 1
ATOM 911 O O . ALA A 1 106 ? -3.189 -15.891 2.086 1.00 65.12 106 ALA A O 1
ATOM 912 N N . PRO A 1 107 ? -4.247 -17.447 3.295 1.00 68.19 107 PRO A N 1
ATOM 913 C CA . PRO A 1 107 ? -3.537 -18.553 2.642 1.00 68.19 107 PRO A CA 1
ATOM 914 C C . PRO A 1 107 ? -3.777 -18.636 1.126 1.00 68.19 107 PRO A C 1
ATOM 916 O O . PRO A 1 107 ? -2.862 -18.941 0.361 1.00 68.19 107 PRO A O 1
ATOM 919 N N . ARG A 1 108 ? -4.992 -18.322 0.653 1.00 68.25 108 ARG A N 1
ATOM 920 C CA . ARG A 1 108 ? -5.277 -18.242 -0.792 1.00 68.25 108 ARG A CA 1
ATOM 921 C C . ARG A 1 108 ? -4.590 -17.040 -1.428 1.00 68.25 108 ARG A C 1
ATOM 923 O O . ARG A 1 108 ? -4.114 -17.168 -2.553 1.00 68.25 108 ARG A O 1
ATOM 930 N N . CYS A 1 109 ? -4.513 -15.915 -0.718 1.00 66.38 109 CYS A N 1
ATOM 931 C CA . CYS A 1 109 ? -3.758 -14.746 -1.162 1.00 66.38 109 CYS A CA 1
ATOM 932 C C . CYS A 1 109 ? -2.284 -15.092 -1.376 1.00 66.38 109 CYS A C 1
ATOM 934 O O . CYS A 1 109 ? -1.761 -14.873 -2.464 1.00 66.38 109 CYS A O 1
ATOM 936 N N . LEU A 1 110 ? -1.653 -15.718 -0.378 1.00 66.38 110 LEU A N 1
ATOM 937 C CA . LEU A 1 110 ? -0.253 -16.137 -0.433 1.00 66.38 110 LEU A CA 1
ATOM 938 C C . LEU A 1 110 ? 0.001 -17.073 -1.618 1.00 66.38 110 LEU A C 1
ATOM 940 O O . LEU A 1 110 ? 0.913 -16.832 -2.399 1.00 66.38 110 LEU A O 1
ATOM 944 N N . ASN A 1 111 ? -0.856 -18.075 -1.833 1.00 69.31 111 ASN A N 1
ATOM 945 C CA . ASN A 1 111 ? -0.735 -18.976 -2.985 1.00 69.31 111 ASN A CA 1
ATOM 946 C C . ASN A 1 111 ? -0.883 -18.251 -4.333 1.00 69.31 111 ASN A C 1
ATOM 948 O O . ASN A 1 111 ? -0.171 -18.561 -5.288 1.00 69.31 111 ASN A O 1
ATOM 952 N N . GLN A 1 112 ? -1.811 -17.295 -4.431 1.00 68.00 112 GLN A N 1
ATOM 953 C CA . GLN A 1 112 ? -1.988 -16.499 -5.645 1.00 68.00 112 GLN A CA 1
ATOM 954 C C . GLN A 1 112 ? -0.786 -15.586 -5.893 1.00 68.00 112 GLN A C 1
ATOM 956 O O . GLN A 1 112 ? -0.367 -15.422 -7.036 1.00 68.00 112 GLN A O 1
ATOM 961 N N . MET A 1 113 ? -0.206 -15.043 -4.825 1.00 66.00 113 MET A N 1
ATOM 962 C CA . MET A 1 113 ? 0.999 -14.236 -4.900 1.00 66.00 113 MET A CA 1
ATOM 963 C C . MET A 1 113 ? 2.216 -15.060 -5.294 1.00 66.00 113 MET A C 1
ATOM 965 O O . MET A 1 113 ? 2.909 -14.637 -6.203 1.00 66.00 113 MET A O 1
ATOM 969 N N . VAL A 1 114 ? 2.436 -16.252 -4.729 1.00 67.94 114 VAL A N 1
ATOM 970 C CA . VAL A 1 114 ? 3.525 -17.156 -5.152 1.00 67.94 114 VAL A CA 1
ATOM 971 C C . VAL A 1 114 ? 3.468 -17.430 -6.657 1.00 67.94 114 VAL A C 1
ATOM 973 O O . VAL A 1 114 ? 4.478 -17.324 -7.344 1.00 67.94 114 VAL A O 1
ATOM 976 N N . ARG A 1 115 ? 2.273 -17.676 -7.205 1.00 67.12 115 ARG A N 1
ATOM 977 C CA . ARG A 1 115 ? 2.083 -17.838 -8.657 1.00 67.12 115 ARG A CA 1
ATOM 978 C C . ARG A 1 115 ? 2.361 -16.566 -9.450 1.00 67.12 115 ARG A C 1
ATOM 980 O O . ARG A 1 115 ? 2.790 -16.641 -10.597 1.00 67.12 115 ARG A O 1
ATOM 987 N N . ASP A 1 116 ? 2.062 -15.400 -8.884 1.00 63.31 116 ASP A N 1
ATOM 988 C CA . ASP A 1 116 ? 2.405 -14.130 -9.516 1.00 63.31 116 ASP A CA 1
ATOM 989 C C . ASP A 1 116 ? 3.919 -13.908 -9.492 1.00 63.31 116 ASP A C 1
ATOM 991 O O . ASP A 1 116 ? 4.446 -13.441 -10.493 1.00 63.31 116 ASP A O 1
ATOM 995 N N . ILE A 1 117 ? 4.629 -14.321 -8.434 1.00 61.66 117 ILE A N 1
ATOM 996 C CA . ILE A 1 117 ? 6.098 -14.310 -8.382 1.00 61.66 117 ILE A CA 1
ATOM 997 C C . ILE A 1 117 ? 6.662 -15.145 -9.517 1.00 61.66 117 ILE A C 1
ATOM 999 O O . ILE A 1 117 ? 7.479 -14.628 -10.249 1.00 61.66 117 ILE A O 1
ATOM 1003 N N . GLU A 1 118 ? 6.181 -16.367 -9.751 1.00 60.38 118 GLU A N 1
ATOM 1004 C CA . GLU A 1 118 ? 6.674 -17.225 -10.844 1.00 60.38 118 GLU A CA 1
ATOM 1005 C C . GLU A 1 118 ? 6.546 -16.592 -12.247 1.00 60.38 118 GLU A C 1
ATOM 1007 O O . GLU A 1 118 ? 7.261 -16.985 -13.171 1.00 60.38 118 GLU A O 1
ATOM 1012 N N . LYS A 1 119 ? 5.656 -15.604 -12.434 1.00 57.56 119 LYS A N 1
ATOM 1013 C CA . LYS A 1 119 ? 5.524 -14.865 -13.703 1.00 57.56 119 LYS A CA 1
ATOM 1014 C C . LYS A 1 119 ? 6.628 -13.830 -13.910 1.00 57.56 119 LYS A C 1
ATOM 1016 O O . LYS A 1 119 ? 6.886 -13.451 -15.052 1.00 57.56 119 LYS A O 1
ATOM 1021 N N . TYR A 1 120 ? 7.246 -13.348 -12.838 1.00 54.31 120 TYR A N 1
ATOM 1022 C CA . TYR A 1 120 ? 8.343 -12.390 -12.882 1.00 54.31 120 TYR A CA 1
ATOM 1023 C C . TYR A 1 120 ? 9.612 -13.133 -12.460 1.00 54.31 120 TYR A C 1
ATOM 1025 O O . TYR A 1 120 ? 9.636 -13.753 -11.413 1.00 54.31 120 TYR A O 1
ATOM 1033 N N . SER A 1 121 ? 10.684 -13.102 -13.242 1.00 48.59 121 SER A N 1
ATOM 1034 C CA . SER A 1 121 ? 11.950 -13.778 -12.913 1.00 48.59 121 SER A CA 1
ATOM 1035 C C . SER A 1 121 ? 12.639 -13.153 -11.672 1.00 48.59 121 SER A C 1
ATOM 1037 O O . SER A 1 121 ? 13.651 -12.478 -11.819 1.00 48.59 121 SER A O 1
ATOM 1039 N N . LEU A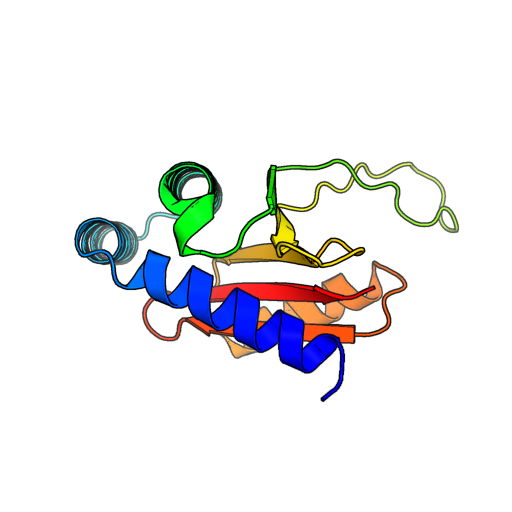 1 122 ? 12.058 -13.282 -10.473 1.00 48.16 122 LEU A N 1
ATOM 1040 C CA . LEU A 1 122 ? 12.412 -12.559 -9.244 1.00 48.16 122 LEU A CA 1
ATOM 1041 C C . LEU A 1 122 ? 12.980 -13.499 -8.176 1.00 48.16 122 LEU A C 1
ATOM 1043 O O . LEU A 1 122 ? 12.542 -14.641 -8.047 1.00 48.16 122 LEU A O 1
ATOM 1047 N N . GLU A 1 123 ? 13.926 -12.986 -7.385 1.00 41.12 123 GLU A N 1
ATOM 1048 C CA . GLU A 1 123 ? 14.748 -13.780 -6.460 1.00 41.12 123 GLU A CA 1
ATOM 1049 C C . GLU A 1 123 ? 14.290 -13.703 -4.985 1.00 41.12 123 GLU A C 1
ATOM 1051 O O . GLU A 1 123 ? 14.611 -14.599 -4.203 1.00 41.12 123 GLU A O 1
ATOM 1056 N N . SER A 1 124 ? 13.487 -12.702 -4.587 1.00 40.41 124 SER A N 1
ATOM 1057 C CA . SER A 1 124 ? 13.018 -12.554 -3.195 1.00 40.41 124 SER A CA 1
ATOM 1058 C C . SER A 1 124 ? 11.730 -11.741 -3.031 1.00 40.41 124 SER A C 1
ATOM 1060 O O . SER A 1 124 ? 11.565 -10.673 -3.624 1.00 40.41 124 SER A O 1
ATOM 1062 N N . VAL A 1 125 ? 10.825 -12.233 -2.171 1.00 47.09 125 VAL A N 1
ATOM 1063 C CA . VAL A 1 125 ? 9.533 -11.599 -1.858 1.00 47.09 125 VAL A CA 1
ATOM 1064 C C . VAL A 1 125 ? 9.228 -11.620 -0.369 1.00 47.09 125 VAL A C 1
ATOM 1066 O O . VAL A 1 125 ? 9.503 -12.606 0.314 1.00 47.09 125 VAL A O 1
ATOM 1069 N N . ILE A 1 126 ? 8.627 -10.534 0.117 1.00 49.75 126 ILE A N 1
ATOM 1070 C CA . ILE A 1 126 ? 8.235 -10.372 1.515 1.00 49.75 126 ILE A CA 1
ATOM 1071 C C . ILE A 1 126 ? 6.752 -10.041 1.621 1.00 49.75 126 ILE A C 1
ATOM 1073 O O . ILE A 1 126 ? 6.214 -9.277 0.824 1.00 49.75 126 ILE A O 1
ATOM 1077 N N . TYR A 1 127 ? 6.095 -10.618 2.621 1.00 49.94 127 TYR A N 1
ATOM 1078 C CA . TYR A 1 127 ? 4.661 -10.487 2.834 1.00 49.94 127 TYR A CA 1
ATOM 1079 C C . TYR A 1 127 ? 4.391 -9.683 4.099 1.00 49.94 127 TYR A C 1
ATOM 1081 O O . TYR A 1 127 ? 4.871 -10.038 5.173 1.00 49.94 127 TYR A O 1
ATOM 1089 N N . LEU A 1 128 ? 3.582 -8.635 3.982 1.00 50.03 128 LEU A N 1
ATOM 1090 C CA . LEU A 1 128 ? 2.985 -7.953 5.125 1.00 50.03 128 LEU A CA 1
ATOM 1091 C C . LEU A 1 128 ? 1.487 -8.256 5.126 1.00 50.03 128 LEU A C 1
ATOM 1093 O O . LEU A 1 128 ? 0.738 -7.758 4.282 1.00 50.03 128 LEU A O 1
ATOM 1097 N N . GLN A 1 129 ? 1.061 -9.101 6.063 1.00 51.12 129 GLN A N 1
ATOM 1098 C CA . GLN A 1 129 ? -0.350 -9.391 6.290 1.00 51.12 129 GLN A CA 1
ATOM 1099 C C . GLN A 1 129 ? -0.925 -8.382 7.279 1.00 51.12 129 GLN A C 1
ATOM 1101 O O . GLN A 1 129 ? -0.446 -8.251 8.404 1.00 51.12 129 GLN A O 1
ATOM 1106 N N . ILE A 1 130 ? -1.997 -7.709 6.877 1.00 53.84 130 ILE A N 1
ATOM 1107 C CA . ILE A 1 130 ? -2.773 -6.850 7.767 1.00 53.84 130 ILE A CA 1
ATOM 1108 C C . ILE A 1 130 ? -4.032 -7.622 8.130 1.00 53.84 130 ILE A C 1
ATOM 1110 O O . ILE A 1 130 ? -5.067 -7.532 7.467 1.00 53.84 130 ILE A O 1
ATOM 1114 N N . GLU A 1 131 ? -3.894 -8.447 9.172 1.00 39.22 131 GLU A N 1
ATOM 1115 C CA . GLU A 1 131 ? -4.840 -9.508 9.550 1.00 39.22 131 GLU A CA 1
ATOM 1116 C C . GLU A 1 131 ? -6.280 -9.024 9.727 1.00 39.22 131 GLU A C 1
ATOM 1118 O O . GLU A 1 131 ? -7.215 -9.786 9.507 1.00 39.22 131 GLU A O 1
ATOM 1123 N N . ARG A 1 132 ? -6.466 -7.752 10.092 1.00 38.06 132 ARG A N 1
ATOM 1124 C CA . ARG A 1 132 ? -7.779 -7.199 10.429 1.00 38.06 132 ARG A CA 1
ATOM 1125 C C . ARG A 1 132 ? -8.623 -6.771 9.222 1.00 38.06 132 ARG A C 1
ATOM 1127 O O . ARG A 1 132 ? -9.812 -6.567 9.406 1.00 38.06 132 ARG A O 1
ATOM 1134 N N . PHE A 1 133 ? -8.039 -6.643 8.023 1.00 32.69 133 PHE A N 1
ATOM 1135 C CA . PHE A 1 133 ? -8.724 -6.068 6.845 1.00 32.69 133 PHE A CA 1
ATOM 1136 C C . PHE A 1 133 ? -8.478 -6.815 5.526 1.00 32.69 133 PHE A C 1
ATOM 1138 O O . PHE A 1 133 ? -8.828 -6.315 4.460 1.00 32.69 133 PHE A O 1
ATOM 1145 N N . GLY A 1 134 ? -7.833 -7.987 5.563 1.00 38.94 134 GLY A N 1
ATOM 1146 C CA . GLY A 1 134 ? -7.583 -8.774 4.349 1.00 38.94 134 GLY A CA 1
ATOM 1147 C C . GLY A 1 134 ? -6.693 -8.071 3.313 1.00 38.94 134 GLY A C 1
ATOM 1148 O O . GLY A 1 134 ? -6.779 -8.375 2.123 1.00 38.94 134 GLY A O 1
ATOM 1149 N N . VAL A 1 135 ? -5.850 -7.124 3.748 1.00 47.38 135 VAL A N 1
ATOM 1150 C CA . VAL A 1 135 ? -4.845 -6.484 2.891 1.00 47.38 135 VAL A CA 1
ATOM 1151 C C . VAL A 1 135 ? -3.553 -7.260 3.017 1.00 47.38 135 VAL A C 1
ATOM 1153 O O . VAL A 1 135 ? -2.995 -7.384 4.113 1.00 47.38 135 VAL A O 1
ATOM 1156 N N . LEU A 1 136 ? -3.068 -7.757 1.885 1.00 51.47 136 LEU A N 1
ATOM 1157 C CA . LEU A 1 136 ? -1.726 -8.299 1.796 1.00 51.47 136 LEU A CA 1
ATOM 1158 C C . LEU A 1 136 ? -0.887 -7.389 0.907 1.00 51.47 136 LEU A C 1
ATOM 1160 O O . LEU A 1 136 ? -1.224 -7.156 -0.256 1.00 51.47 136 LEU A O 1
ATOM 1164 N N . VAL A 1 137 ? 0.195 -6.875 1.480 1.00 54.00 137 VAL A N 1
ATOM 1165 C CA . VAL A 1 137 ? 1.189 -6.084 0.764 1.00 54.00 137 VAL A CA 1
ATOM 1166 C C . VAL A 1 137 ? 2.332 -7.024 0.396 1.00 54.00 137 VAL A C 1
ATOM 1168 O O . VAL A 1 137 ? 2.973 -7.609 1.272 1.00 54.00 137 VAL A O 1
ATOM 1171 N N . CYS A 1 138 ? 2.554 -7.201 -0.903 1.00 48.75 138 CYS A N 1
ATOM 1172 C CA . CYS A 1 138 ? 3.675 -7.965 -1.435 1.00 48.75 138 CYS A CA 1
ATOM 1173 C C . CYS A 1 138 ? 4.82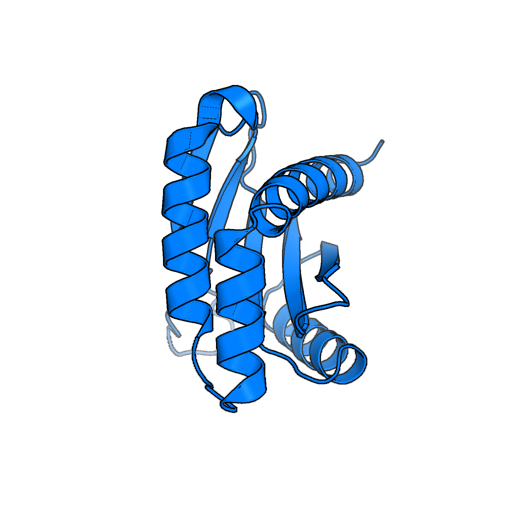9 -7.014 -1.715 1.00 48.75 138 CYS A C 1
ATOM 1175 O O . CYS A 1 138 ? 4.660 -6.029 -2.431 1.00 48.75 138 CYS A O 1
ATOM 1177 N N . ILE A 1 139 ? 5.991 -7.330 -1.171 1.00 48.78 139 ILE A N 1
ATOM 1178 C CA . ILE A 1 139 ? 7.221 -6.570 -1.318 1.00 48.78 139 ILE A CA 1
ATOM 1179 C C . ILE A 1 139 ? 8.115 -7.343 -2.271 1.00 48.78 139 ILE A C 1
ATOM 1181 O O . ILE A 1 139 ? 8.475 -8.485 -1.991 1.00 48.78 139 ILE A O 1
ATOM 1185 N N . LYS A 1 140 ? 8.500 -6.721 -3.377 1.00 43.50 140 LYS A N 1
ATOM 1186 C CA . LYS A 1 140 ? 9.542 -7.227 -4.267 1.00 43.50 140 LYS A CA 1
ATOM 1187 C C . LYS A 1 140 ? 10.861 -6.562 -3.855 1.00 43.50 140 LYS A C 1
ATOM 1189 O O . LYS A 1 140 ? 10.875 -5.352 -3.661 1.00 43.50 140 LYS A O 1
ATOM 1194 N N . SER A 1 141 ? 11.956 -7.311 -3.727 1.00 34.22 141 SER A N 1
ATOM 1195 C CA . SER A 1 141 ? 13.304 -6.715 -3.710 1.00 34.22 141 SER A CA 1
ATOM 1196 C C . SER A 1 141 ? 14.034 -7.098 -4.996 1.00 34.22 141 SER A C 1
ATOM 1198 O O . SER A 1 141 ? 13.824 -8.194 -5.519 1.00 34.22 141 SER A O 1
ATOM 1200 N N . GLN A 1 142 ? 14.842 -6.174 -5.519 1.00 36.66 142 GLN A N 1
ATOM 1201 C CA . GLN A 1 142 ? 15.879 -6.484 -6.509 1.00 36.66 142 GLN A CA 1
ATOM 1202 C C . GLN A 1 142 ? 17.125 -7.032 -5.816 1.00 36.66 142 GLN A C 1
ATOM 1204 O O . GLN A 1 142 ? 17.295 -6.745 -4.605 1.00 36.66 142 GLN A O 1
#

Sequence (142 aa):
MTTINKDYEFLGRIFTEFFKQKHIINRLNEIDEHNVYGWEIWLQVELLLFFRKNAEQLDIAEVYREEPCLMDRRKGTSIKCSIDFIIRQKRAHSFIPVEIKQCFYAPRCLNQMVRDIEKYSLESVIYLQIERFGVLVCIKSQ